Protein AF-A0A804PWJ2-F1 (afdb_monomer_lite)

Structure (mmCIF, N/CA/C/O backbone):
data_AF-A0A804PWJ2-F1
#
_entry.id   AF-A0A804PWJ2-F1
#
loop_
_atom_site.group_PDB
_atom_site.id
_atom_site.type_symbol
_atom_site.label_atom_id
_atom_site.label_alt_id
_atom_site.label_comp_id
_atom_site.label_asym_id
_atom_site.label_entity_id
_atom_site.label_seq_id
_atom_site.pdbx_PDB_ins_code
_atom_site.Cartn_x
_atom_site.Cartn_y
_atom_site.Cartn_z
_atom_site.occupancy
_atom_site.B_iso_or_equiv
_atom_site.auth_seq_id
_atom_site.auth_comp_id
_atom_site.auth_asym_id
_atom_site.auth_atom_id
_atom_site.pdbx_PDB_model_num
ATOM 1 N N . MET A 1 1 ? 4.474 2.007 58.455 1.00 44.19 1 MET A N 1
ATOM 2 C CA . MET A 1 1 ? 3.016 1.853 58.667 1.00 44.19 1 MET A CA 1
ATOM 3 C C . MET A 1 1 ? 2.328 2.175 57.348 1.00 44.19 1 MET A C 1
ATOM 5 O O . MET A 1 1 ? 2.423 3.311 56.909 1.00 44.19 1 MET A O 1
ATOM 9 N N . ALA A 1 2 ? 1.753 1.185 56.663 1.00 53.91 2 ALA A N 1
ATOM 10 C CA . ALA A 1 2 ? 1.109 1.381 55.361 1.00 53.91 2 ALA A CA 1
ATOM 11 C C . ALA A 1 2 ? -0.407 1.590 55.557 1.00 53.91 2 ALA A C 1
ATOM 13 O O . ALA A 1 2 ? -1.059 0.700 56.108 1.00 53.91 2 ALA A O 1
ATOM 14 N N . PRO A 1 3 ? -0.983 2.741 55.164 1.00 57.84 3 PRO A N 1
ATOM 15 C CA . PRO A 1 3 ? -2.414 2.977 55.306 1.00 57.84 3 PRO A CA 1
ATOM 16 C C . PRO A 1 3 ? -3.185 2.147 54.273 1.00 57.84 3 PRO A C 1
ATOM 18 O O . PRO A 1 3 ? -3.093 2.363 53.067 1.00 57.84 3 PRO A O 1
ATOM 21 N N . SER A 1 4 ? -3.941 1.169 54.768 1.00 60.16 4 SER A N 1
ATOM 22 C CA . SER A 1 4 ? -4.845 0.350 53.963 1.00 60.16 4 SER A CA 1
ATOM 23 C C . SER A 1 4 ? -6.113 1.152 53.670 1.00 60.16 4 SER A C 1
ATOM 25 O O . SER A 1 4 ? -6.948 1.349 54.551 1.00 60.16 4 SER A O 1
ATOM 27 N N . PHE A 1 5 ? -6.264 1.640 52.439 1.00 64.50 5 PHE A N 1
ATOM 28 C CA . PHE A 1 5 ? -7.472 2.337 51.996 1.00 64.50 5 PHE A CA 1
ATOM 29 C C . PHE A 1 5 ? -8.558 1.332 51.603 1.00 64.50 5 PHE A C 1
ATOM 31 O O . PHE A 1 5 ? -8.817 1.083 50.428 1.00 64.50 5 PHE A O 1
ATOM 38 N N . GLY A 1 6 ? -9.225 0.769 52.609 1.00 58.41 6 GLY A N 1
ATOM 39 C CA . GLY A 1 6 ? -10.525 0.135 52.431 1.00 58.41 6 GLY A CA 1
ATOM 40 C C . GLY A 1 6 ? -11.577 1.209 52.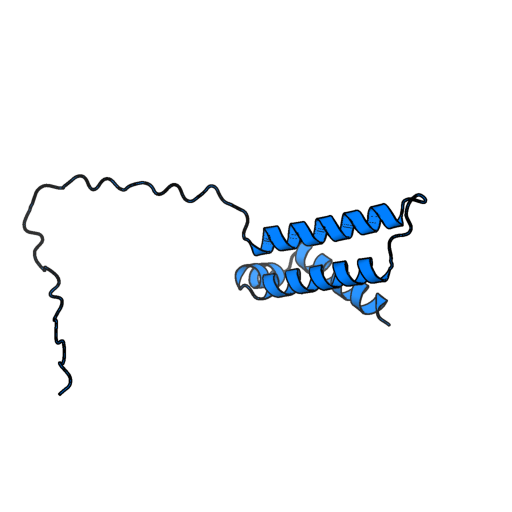164 1.00 58.41 6 GLY A C 1
ATOM 41 O O . GLY A 1 6 ? -12.080 1.831 53.093 1.00 58.41 6 GLY A O 1
ATOM 42 N N . ARG A 1 7 ? -11.906 1.468 50.897 1.00 65.12 7 ARG A N 1
ATOM 43 C CA . ARG A 1 7 ? -13.073 2.286 50.537 1.00 65.12 7 ARG A CA 1
ATOM 44 C C . ARG A 1 7 ? -14.041 1.409 49.758 1.00 65.12 7 ARG A C 1
ATOM 46 O O . ARG A 1 7 ? -13.867 1.198 48.563 1.00 65.12 7 ARG A O 1
ATOM 53 N N . SER A 1 8 ? -15.043 0.869 50.454 1.00 68.81 8 SER A N 1
ATOM 54 C CA . SER A 1 8 ? -16.156 0.169 49.817 1.00 68.81 8 SER A CA 1
ATOM 55 C C . SER A 1 8 ? -16.946 1.168 48.975 1.00 68.81 8 SER A C 1
ATOM 57 O O . SER A 1 8 ? -17.517 2.119 49.511 1.00 68.81 8 SER A O 1
ATOM 59 N N . ILE A 1 9 ? -16.987 0.961 47.664 1.00 66.56 9 ILE A N 1
ATOM 60 C CA . ILE A 1 9 ? -17.909 1.678 46.788 1.00 66.56 9 ILE A CA 1
ATOM 61 C C . ILE A 1 9 ? -19.267 0.976 46.862 1.00 66.56 9 ILE A C 1
ATOM 63 O O . ILE A 1 9 ? -19.482 -0.081 46.278 1.00 66.56 9 ILE A O 1
ATOM 67 N N . SER A 1 10 ? -20.179 1.527 47.658 1.00 69.50 10 SER A N 1
ATOM 68 C CA . SER A 1 10 ? -21.571 1.090 47.672 1.00 69.50 10 SER A CA 1
ATOM 69 C C . SER A 1 10 ? -22.268 1.590 46.405 1.00 69.50 10 SER A C 1
ATOM 71 O O . SER A 1 10 ? -22.270 2.781 46.096 1.00 69.50 10 SER A O 1
ATOM 73 N N . PHE A 1 11 ? -22.862 0.666 45.652 1.00 63.66 11 PHE A N 1
ATOM 74 C CA . PHE A 1 11 ? -23.729 0.995 44.525 1.00 63.66 11 PHE A CA 1
ATOM 75 C C . PHE A 1 11 ? -25.148 1.252 45.056 1.00 63.66 11 PHE A C 1
ATOM 77 O O . PHE A 1 11 ? -25.675 0.409 45.786 1.00 63.66 11 PHE A O 1
ATOM 84 N N . PRO A 1 12 ? -25.790 2.389 44.735 1.00 62.47 12 PRO A N 1
ATOM 85 C CA . PRO A 1 12 ? -27.129 2.686 45.228 1.00 62.47 12 PRO A CA 1
ATOM 86 C C . PRO A 1 12 ? -28.166 1.739 44.603 1.00 62.47 12 PRO A C 1
ATOM 88 O O . PRO A 1 12 ? -28.554 1.892 43.447 1.00 62.47 12 PRO A O 1
ATOM 91 N N . LEU A 1 13 ? -28.650 0.774 45.389 1.00 50.50 13 LEU A N 1
ATOM 92 C CA . LEU A 1 13 ? -29.826 -0.043 45.083 1.00 50.50 13 LEU A CA 1
ATOM 93 C C . LEU A 1 13 ? -31.081 0.654 45.622 1.00 50.50 13 LEU A C 1
ATOM 95 O O . LEU A 1 13 ? -31.593 0.294 46.677 1.00 50.50 13 LEU A O 1
ATOM 99 N N . SER A 1 14 ? -31.567 1.681 44.925 1.00 47.03 14 SER A N 1
ATOM 100 C CA . SER A 1 14 ? -32.973 2.109 45.018 1.00 47.03 14 SER A CA 1
ATOM 101 C C . SER A 1 14 ? -33.324 3.092 43.901 1.00 47.03 14 SER A C 1
ATOM 103 O O . SER A 1 14 ? -32.987 4.274 43.994 1.00 47.03 14 SER A O 1
ATOM 105 N N . PRO A 1 15 ? -34.049 2.661 42.853 1.00 48.88 15 PRO A N 1
ATOM 106 C CA . PRO A 1 15 ? -34.694 3.570 41.921 1.00 48.88 15 PRO A CA 1
ATOM 107 C C . PRO A 1 15 ? -36.002 4.080 42.547 1.00 48.88 15 PRO A C 1
ATOM 109 O O . PRO A 1 15 ? -37.100 3.776 42.089 1.00 48.88 15 PRO A O 1
ATOM 112 N N . ALA A 1 16 ? -35.900 4.863 43.621 1.00 48.19 16 ALA A N 1
ATOM 113 C CA . ALA A 1 16 ? -37.038 5.601 44.151 1.00 48.19 16 ALA A CA 1
ATOM 114 C C . ALA A 1 16 ? -37.225 6.875 43.314 1.00 48.19 16 ALA A C 1
ATOM 116 O O . ALA A 1 16 ? -36.621 7.907 43.578 1.00 48.19 16 ALA A O 1
ATOM 117 N N . ARG A 1 17 ? -38.018 6.747 42.242 1.00 50.34 17 ARG A N 1
ATOM 118 C CA . ARG A 1 17 ? -38.838 7.795 41.604 1.00 50.34 17 ARG A CA 1
ATOM 119 C C . ARG A 1 17 ? -38.344 9.240 41.812 1.00 50.34 17 ARG A C 1
ATOM 121 O O . ARG A 1 17 ? -39.001 10.033 42.476 1.00 50.34 17 ARG A O 1
ATOM 128 N N . ALA A 1 18 ? -37.228 9.606 41.188 1.00 51.59 18 ALA A N 1
ATOM 129 C CA . ALA A 1 18 ? -36.790 10.994 41.096 1.00 51.59 18 ALA A CA 1
ATOM 130 C C . ALA A 1 18 ? -36.723 11.395 39.619 1.00 51.59 18 ALA A C 1
ATOM 132 O O . ALA A 1 18 ? -36.025 10.765 38.826 1.00 51.59 18 ALA A O 1
ATOM 133 N N . SER A 1 19 ? -37.541 12.395 39.276 1.00 55.47 19 SER A N 1
ATOM 134 C CA . SER A 1 19 ? -37.561 13.196 38.047 1.00 55.47 19 SER A CA 1
ATOM 135 C C . SER A 1 19 ? -36.347 12.983 37.135 1.00 55.47 19 SER A C 1
ATOM 137 O O . SER A 1 19 ? -35.227 13.267 37.547 1.00 55.47 19 SER A O 1
ATOM 139 N N . ARG A 1 20 ? -36.566 12.495 35.901 1.00 53.28 20 ARG A N 1
ATOM 140 C CA . ARG A 1 20 ? -35.529 12.355 34.861 1.00 53.28 20 ARG A CA 1
ATOM 141 C C . ARG A 1 20 ? -34.786 13.694 34.722 1.00 53.28 20 ARG A C 1
ATOM 143 O O . ARG A 1 20 ? -35.354 14.592 34.101 1.00 53.28 20 ARG A O 1
ATOM 150 N N . PRO A 1 21 ? -33.522 13.856 35.165 1.00 53.91 21 PRO A N 1
ATOM 151 C CA . PRO A 1 21 ? -32.723 14.890 34.545 1.00 53.91 21 PRO A CA 1
ATOM 152 C C . PRO A 1 21 ? -32.552 14.431 33.099 1.00 53.91 21 PRO A C 1
ATOM 154 O O . PRO A 1 21 ? -32.128 13.297 32.840 1.00 53.91 21 PRO A O 1
ATOM 157 N N . ALA A 1 22 ? -32.966 15.271 32.156 1.00 62.03 22 ALA A N 1
ATOM 158 C CA . ALA A 1 22 ? -32.660 15.092 30.751 1.00 62.03 22 ALA A CA 1
ATOM 159 C C . ALA A 1 22 ? -31.133 15.054 30.635 1.00 62.03 22 ALA A C 1
ATOM 161 O O . ALA A 1 22 ? -30.477 16.089 30.561 1.00 62.03 22 ALA A O 1
ATOM 162 N N . ARG A 1 23 ? -30.547 13.854 30.709 1.00 61.91 23 ARG A N 1
ATOM 163 C CA . ARG A 1 23 ? -29.129 13.659 30.445 1.00 61.91 23 ARG A CA 1
ATOM 164 C C . ARG A 1 23 ? -28.964 14.078 28.998 1.00 61.91 23 ARG A C 1
ATOM 166 O O . ARG A 1 23 ? -29.387 13.356 28.099 1.00 61.91 23 ARG A O 1
ATOM 173 N N . HIS A 1 24 ? -28.430 15.274 28.783 1.00 61.59 24 HIS A N 1
ATOM 174 C CA . HIS A 1 24 ? -27.895 15.664 27.497 1.00 61.59 24 HIS A CA 1
ATOM 175 C C . HIS A 1 24 ? -26.822 14.630 27.183 1.00 61.59 24 HIS A C 1
ATOM 177 O O . HIS A 1 24 ? -25.703 14.704 27.692 1.00 61.59 24 HIS A O 1
ATOM 183 N N . ALA A 1 25 ? -27.197 13.610 26.414 1.00 65.19 25 ALA A N 1
ATOM 184 C CA . ALA A 1 25 ? -26.243 12.797 25.703 1.00 65.19 25 ALA A CA 1
ATOM 185 C C . ALA A 1 25 ? -25.519 13.789 24.798 1.00 65.19 25 ALA A C 1
ATOM 187 O O . ALA A 1 25 ? -26.030 14.182 23.753 1.00 65.19 25 ALA A O 1
ATOM 188 N N . ARG A 1 26 ? -24.383 14.306 25.273 1.00 67.38 26 ARG A N 1
ATOM 189 C CA . ARG A 1 26 ? -23.458 15.053 24.436 1.00 67.38 26 ARG A CA 1
ATOM 190 C C . ARG A 1 26 ? -23.066 14.057 23.359 1.00 67.38 26 ARG A C 1
ATOM 192 O O . ARG A 1 26 ? -22.322 13.123 23.639 1.00 67.38 26 ARG A O 1
ATOM 199 N N . SER A 1 27 ? -23.656 14.190 22.176 1.00 67.69 27 SER A N 1
ATOM 200 C CA . SER A 1 27 ? -23.229 13.446 21.005 1.00 67.69 27 SER A CA 1
ATOM 201 C C . SER A 1 27 ? -21.777 13.834 20.785 1.00 67.69 27 SER A C 1
ATOM 203 O O . SER A 1 27 ? -21.481 14.941 20.334 1.00 67.69 27 SER A O 1
ATOM 205 N N . ILE A 1 28 ? -20.860 12.961 21.179 1.00 63.94 28 ILE A N 1
ATOM 206 C CA . ILE A 1 28 ? -19.485 13.072 20.736 1.00 63.94 28 ILE A CA 1
ATOM 207 C C . ILE A 1 28 ? -19.574 12.692 19.266 1.00 63.94 28 ILE A C 1
ATOM 209 O O . ILE A 1 28 ? -19.739 11.519 18.938 1.00 63.94 28 ILE A O 1
ATOM 213 N N . SER A 1 29 ? -19.583 13.689 18.382 1.00 65.81 29 SER A N 1
ATOM 214 C CA . SER A 1 29 ? -19.318 13.448 16.973 1.00 65.81 29 SER A CA 1
ATOM 215 C C . SER A 1 29 ? -17.967 12.752 16.936 1.00 65.81 29 SER A C 1
ATOM 217 O O . SER A 1 29 ? -16.943 13.385 17.210 1.00 65.81 29 SER A O 1
ATOM 219 N N . LEU A 1 30 ? -17.969 11.437 16.705 1.00 61.34 30 LEU A N 1
ATOM 220 C CA . LEU A 1 30 ? -16.741 10.703 16.449 1.00 61.34 30 LEU A CA 1
ATOM 221 C C . LEU A 1 30 ? -16.032 11.487 15.343 1.00 61.34 30 LEU A C 1
ATOM 223 O O . LEU A 1 30 ? -16.697 11.812 14.352 1.00 61.34 30 LEU A O 1
ATOM 227 N N . PRO A 1 31 ? -14.764 11.898 15.534 1.00 62.69 31 PRO A N 1
ATOM 228 C CA . PRO A 1 31 ? -14.061 12.670 14.523 1.00 62.69 31 PRO A CA 1
ATOM 229 C C . PRO A 1 31 ? -14.251 11.952 13.190 1.00 62.69 31 PRO A C 1
ATOM 231 O O . PRO A 1 31 ? -13.945 10.762 13.101 1.00 62.69 31 PRO A O 1
ATOM 234 N N . ALA A 1 32 ? -14.863 12.662 12.231 1.00 61.75 32 ALA A N 1
ATOM 235 C CA . ALA A 1 32 ? -15.276 12.139 10.934 1.00 61.75 32 ALA A CA 1
ATOM 236 C C . ALA A 1 32 ? -14.213 11.170 10.430 1.00 61.75 32 ALA A C 1
ATOM 238 O O . ALA A 1 32 ? -13.061 11.589 10.331 1.00 61.75 32 ALA A O 1
ATOM 239 N N . CYS A 1 33 ? -14.609 9.902 10.244 1.00 59.94 33 CYS A N 1
ATOM 240 C CA . CYS A 1 33 ? -13.771 8.731 9.979 1.00 59.94 33 CYS A CA 1
ATOM 241 C C . CYS A 1 33 ? -12.443 9.100 9.314 1.00 59.94 33 CYS A C 1
ATOM 243 O O . CYS A 1 33 ? -12.316 9.077 8.090 1.00 59.94 33 CYS A O 1
ATOM 245 N N . ARG A 1 34 ? -11.438 9.452 10.124 1.00 66.50 34 ARG A N 1
ATOM 246 C CA . ARG A 1 34 ? -10.069 9.497 9.635 1.00 66.50 34 ARG A CA 1
ATOM 247 C C . ARG A 1 34 ? -9.750 8.04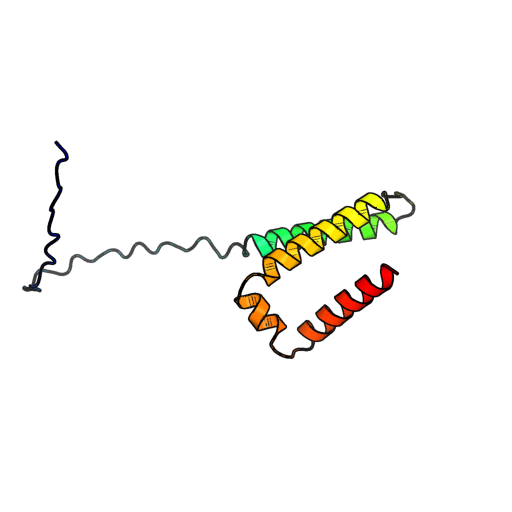0 9.341 1.00 66.50 34 ARG A C 1
ATOM 249 O O . ARG A 1 34 ? -10.006 7.182 10.187 1.00 66.50 34 ARG A O 1
ATOM 256 N N . SER A 1 35 ? -9.286 7.755 8.131 1.00 77.62 35 SER A N 1
ATOM 257 C CA . SER A 1 35 ? -8.775 6.431 7.777 1.00 77.62 35 SER A CA 1
ATOM 258 C C . SER A 1 35 ? -7.898 5.891 8.909 1.00 77.62 35 SER A C 1
ATOM 260 O O . SER A 1 35 ? -7.168 6.666 9.535 1.00 77.62 35 SER A O 1
ATOM 262 N N . HIS A 1 36 ? -7.955 4.582 9.164 1.00 83.69 36 HIS A N 1
ATOM 263 C CA . HIS A 1 36 ? -7.096 3.934 10.156 1.00 83.69 36 HIS A CA 1
ATOM 264 C C . HIS A 1 36 ? -5.633 4.391 9.965 1.00 83.69 36 HIS A C 1
ATOM 266 O O . HIS A 1 36 ? -5.181 4.441 8.818 1.00 83.69 36 HIS A O 1
ATOM 272 N N . PRO A 1 37 ? -4.876 4.728 11.027 1.00 90.94 37 PRO A N 1
ATOM 273 C CA . PRO A 1 37 ? -3.530 5.291 10.886 1.00 90.94 37 PRO A CA 1
ATOM 274 C C . PRO A 1 37 ? -2.595 4.403 10.050 1.00 90.94 37 PRO A C 1
ATOM 276 O O . PRO A 1 37 ? -1.858 4.923 9.218 1.00 90.94 37 PRO A O 1
ATOM 279 N N . LEU A 1 38 ? -2.698 3.072 10.172 1.00 91.75 38 LEU A N 1
ATOM 280 C CA . LEU A 1 38 ? -1.932 2.140 9.329 1.00 91.75 38 LEU A CA 1
ATOM 281 C C . LEU A 1 38 ? -2.342 2.175 7.851 1.00 91.75 38 LEU A C 1
ATOM 283 O O . LEU A 1 38 ? -1.494 2.023 6.981 1.00 91.75 38 LEU A O 1
ATOM 287 N N . LEU A 1 39 ? -3.623 2.412 7.545 1.00 91.94 39 LEU A N 1
ATOM 288 C CA . LEU A 1 39 ? -4.068 2.573 6.158 1.00 91.94 39 LEU A CA 1
ATOM 289 C C . LEU A 1 39 ? -3.517 3.868 5.563 1.00 91.94 39 LEU A C 1
ATOM 291 O O . LEU A 1 39 ? -3.041 3.856 4.433 1.00 91.94 39 LEU A O 1
ATOM 295 N N . ALA A 1 40 ? -3.531 4.961 6.329 1.00 93.00 40 ALA A N 1
ATOM 296 C CA . ALA A 1 40 ? -2.924 6.220 5.904 1.00 93.00 40 ALA A CA 1
ATOM 297 C C . ALA A 1 40 ? -1.408 6.067 5.685 1.00 93.00 40 ALA A C 1
ATOM 299 O O . ALA A 1 40 ? -0.872 6.559 4.693 1.00 93.00 40 ALA A O 1
ATOM 300 N N . HIS A 1 41 ? -0.727 5.336 6.573 1.00 94.38 41 HIS A N 1
ATOM 301 C CA . HIS A 1 41 ? 0.693 5.025 6.436 1.00 94.38 41 HIS A CA 1
ATOM 302 C C . HIS A 1 41 ? 0.983 4.193 5.176 1.00 94.38 41 HIS A C 1
ATOM 304 O O . HIS A 1 41 ? 1.815 4.585 4.361 1.00 94.38 41 HIS A O 1
ATOM 310 N N . LEU A 1 42 ? 0.242 3.103 4.953 1.00 94.62 42 LEU A N 1
ATOM 311 C CA . LEU A 1 42 ? 0.369 2.263 3.759 1.00 94.62 42 LEU A CA 1
ATOM 312 C C . LEU A 1 42 ? 0.117 3.065 2.477 1.00 94.62 42 LEU A C 1
ATOM 314 O O . LEU A 1 42 ? 0.862 2.936 1.503 1.00 94.62 42 LEU A O 1
ATOM 318 N N . GLN A 1 43 ? -0.908 3.921 2.467 1.00 94.88 43 GLN A N 1
ATOM 319 C CA . GLN A 1 43 ? -1.209 4.797 1.334 1.00 94.88 43 GLN A CA 1
ATOM 320 C C . GLN A 1 43 ? -0.052 5.754 1.033 1.00 94.88 43 GLN A C 1
ATOM 322 O O . GLN A 1 43 ? 0.300 5.919 -0.135 1.00 94.88 43 GLN A O 1
ATOM 327 N N . ALA A 1 44 ? 0.571 6.334 2.064 1.00 95.75 44 ALA A N 1
ATOM 328 C CA . ALA A 1 44 ? 1.746 7.185 1.907 1.00 95.75 44 ALA A CA 1
ATOM 329 C C . ALA A 1 44 ? 2.937 6.414 1.309 1.00 95.75 44 ALA A C 1
ATOM 331 O O . ALA A 1 44 ? 3.530 6.888 0.339 1.00 95.75 44 ALA A O 1
ATOM 332 N N . GLN A 1 45 ? 3.232 5.202 1.802 1.00 95.81 45 GLN A N 1
ATOM 333 C CA . GLN A 1 45 ? 4.302 4.358 1.242 1.00 95.81 45 GLN A CA 1
ATOM 334 C C . GLN A 1 45 ? 4.022 3.964 -0.211 1.00 95.81 45 GLN A C 1
ATOM 336 O O . GLN A 1 45 ? 4.896 4.045 -1.072 1.00 95.81 45 GLN A O 1
ATOM 341 N N . THR A 1 46 ? 2.772 3.618 -0.521 1.00 95.56 46 THR A N 1
ATOM 342 C CA . THR A 1 46 ? 2.350 3.276 -1.885 1.00 95.56 46 THR A CA 1
ATOM 343 C C . THR A 1 46 ? 2.490 4.470 -2.830 1.00 95.56 46 THR A C 1
ATOM 345 O O . THR A 1 46 ? 2.937 4.312 -3.966 1.00 95.56 46 THR A O 1
ATOM 348 N N . ALA A 1 47 ? 2.124 5.673 -2.382 1.00 97.12 47 ALA A N 1
ATOM 349 C CA . ALA A 1 47 ? 2.280 6.893 -3.167 1.00 97.12 47 ALA A CA 1
ATOM 350 C C . ALA A 1 47 ? 3.760 7.217 -3.422 1.00 97.12 47 ALA A C 1
ATOM 352 O O . ALA A 1 47 ? 4.120 7.535 -4.554 1.00 97.12 47 ALA A O 1
ATOM 353 N N . ALA A 1 48 ? 4.618 7.069 -2.409 1.00 96.44 48 ALA A N 1
ATOM 354 C CA . ALA A 1 48 ? 6.056 7.281 -2.538 1.00 96.44 48 ALA A CA 1
ATOM 355 C C . ALA A 1 48 ? 6.706 6.273 -3.505 1.00 96.44 48 ALA A C 1
ATOM 357 O O . ALA A 1 48 ? 7.439 6.675 -4.408 1.00 96.44 48 ALA A O 1
ATOM 358 N N . ALA A 1 49 ? 6.373 4.982 -3.388 1.00 95.25 49 ALA A N 1
ATOM 359 C CA . ALA A 1 49 ? 6.850 3.938 -4.297 1.00 95.25 49 ALA A CA 1
ATOM 360 C C . ALA A 1 49 ? 6.410 4.188 -5.751 1.00 95.25 49 ALA A C 1
ATOM 362 O O . ALA A 1 49 ? 7.208 4.056 -6.679 1.00 95.25 49 ALA A O 1
ATOM 363 N N . ARG A 1 50 ? 5.156 4.614 -5.961 1.00 95.00 50 ARG A N 1
ATOM 364 C CA . ARG A 1 50 ? 4.651 4.989 -7.292 1.00 95.00 50 ARG A CA 1
ATOM 365 C C . ARG A 1 50 ? 5.370 6.207 -7.855 1.00 95.00 50 ARG A C 1
ATOM 367 O O . ARG A 1 50 ? 5.743 6.181 -9.021 1.00 95.00 50 ARG A O 1
ATOM 374 N N . ALA A 1 51 ? 5.585 7.239 -7.040 1.00 94.81 51 ALA A N 1
ATOM 375 C CA . ALA A 1 51 ? 6.314 8.433 -7.454 1.00 94.81 51 ALA A CA 1
ATOM 376 C C . ALA A 1 51 ? 7.743 8.082 -7.901 1.00 94.81 51 ALA A C 1
ATOM 378 O O . ALA A 1 51 ? 8.175 8.515 -8.970 1.00 94.81 51 ALA A O 1
ATOM 379 N N . TRP A 1 52 ? 8.437 7.227 -7.141 1.00 94.50 52 TRP A N 1
ATOM 380 C CA . TRP A 1 52 ? 9.747 6.704 -7.531 1.00 94.50 52 TRP A CA 1
ATOM 381 C C . TRP A 1 52 ? 9.683 5.932 -8.854 1.00 94.50 52 TRP A C 1
ATOM 383 O O . TRP A 1 52 ? 10.444 6.243 -9.763 1.00 94.50 52 TRP A O 1
ATOM 393 N N . ALA A 1 53 ? 8.734 5.006 -9.020 1.00 92.56 53 ALA A N 1
ATOM 394 C CA . ALA A 1 53 ? 8.598 4.230 -10.255 1.00 92.56 53 ALA A CA 1
ATOM 395 C C . ALA A 1 53 ? 8.316 5.116 -11.483 1.00 92.56 53 ALA A C 1
ATOM 397 O O . ALA A 1 53 ? 8.890 4.903 -12.550 1.00 92.56 53 ALA A O 1
ATOM 398 N N . THR A 1 54 ? 7.475 6.146 -11.333 1.00 93.38 54 THR A N 1
ATOM 399 C CA . THR A 1 54 ? 7.222 7.120 -12.406 1.00 93.38 54 THR A CA 1
ATOM 400 C C . THR A 1 54 ? 8.446 7.973 -12.723 1.00 93.38 54 THR A C 1
ATOM 402 O O . THR A 1 54 ? 8.682 8.276 -13.890 1.00 93.38 54 THR A O 1
ATOM 405 N N . ALA A 1 55 ? 9.247 8.330 -11.713 1.00 91.56 55 ALA A N 1
ATOM 406 C CA . ALA A 1 55 ? 10.494 9.056 -11.918 1.00 91.56 55 ALA A CA 1
ATOM 407 C C . ALA A 1 55 ? 11.516 8.189 -12.664 1.00 91.56 55 ALA A C 1
ATOM 409 O O . ALA A 1 55 ? 12.108 8.674 -13.618 1.00 91.56 55 ALA A O 1
ATOM 410 N N . SER A 1 56 ? 11.643 6.905 -12.308 1.00 87.75 56 SER A N 1
ATOM 411 C CA . SER A 1 56 ? 12.521 5.937 -12.985 1.00 87.75 56 SER A CA 1
ATOM 412 C C . SER A 1 56 ? 12.179 5.737 -14.462 1.00 87.75 56 SER A C 1
ATOM 414 O O . SER A 1 56 ? 13.061 5.443 -15.263 1.00 87.75 56 SER A O 1
ATOM 416 N N . ALA A 1 57 ? 10.904 5.881 -14.833 1.00 87.62 57 ALA A N 1
ATOM 417 C CA . ALA A 1 57 ? 10.455 5.788 -16.220 1.00 87.62 57 ALA A CA 1
ATOM 418 C C . ALA A 1 57 ? 10.715 7.073 -17.030 1.00 87.62 57 ALA A C 1
ATOM 420 O O . ALA A 1 57 ? 10.740 7.031 -18.260 1.00 87.62 57 ALA A O 1
ATOM 421 N N . SER A 1 58 ? 10.892 8.218 -16.364 1.00 87.38 58 SER A N 1
ATOM 422 C CA . SER A 1 58 ? 11.175 9.489 -17.026 1.00 87.38 58 SER A CA 1
ATOM 423 C C . SER A 1 58 ? 12.672 9.629 -17.283 1.00 87.38 58 SER A C 1
ATOM 425 O O . SER A 1 58 ? 13.466 9.685 -16.350 1.00 87.38 58 SER A O 1
ATOM 427 N N . ALA A 1 59 ? 13.072 9.806 -18.545 1.00 78.62 59 ALA A N 1
ATOM 428 C CA . ALA A 1 59 ? 14.478 10.012 -18.920 1.00 78.62 59 ALA A CA 1
ATOM 429 C C . ALA A 1 59 ? 15.136 11.240 -18.246 1.00 78.62 59 ALA A C 1
ATOM 431 O O . ALA A 1 59 ? 16.355 11.385 -18.274 1.00 78.62 59 ALA A O 1
ATOM 432 N N . SER A 1 60 ? 14.341 12.133 -17.643 1.00 79.25 60 SER A N 1
ATOM 433 C CA . SER A 1 60 ? 14.813 13.339 -16.957 1.00 79.25 60 SER A CA 1
ATOM 434 C C . SER A 1 60 ? 15.440 13.082 -15.583 1.00 79.25 60 SER A C 1
ATOM 436 O O . SER A 1 60 ? 16.097 13.971 -15.047 1.00 79.25 60 SER A O 1
ATOM 438 N N . SER A 1 61 ? 15.201 11.922 -14.968 1.00 78.12 61 SER A N 1
ATOM 439 C CA . SER A 1 61 ? 15.709 11.598 -13.636 1.00 78.12 61 SER A CA 1
ATOM 440 C C . SER A 1 61 ? 16.033 10.113 -13.562 1.00 78.12 61 SER A C 1
ATOM 442 O O . SER A 1 61 ? 15.179 9.281 -13.828 1.00 78.12 61 SER A O 1
ATOM 444 N N . SER A 1 62 ? 17.263 9.774 -13.178 1.00 82.00 62 SER A N 1
ATOM 445 C CA . SER A 1 62 ? 17.631 8.406 -12.809 1.00 82.00 62 SER A CA 1
ATOM 446 C C . SER A 1 62 ? 17.623 8.313 -11.282 1.00 82.00 62 SER A C 1
ATOM 448 O O . SER A 1 62 ? 18.681 8.483 -10.667 1.00 82.00 62 SER A O 1
ATOM 450 N N . PRO A 1 63 ? 16.462 8.120 -10.629 1.00 86.25 63 PRO A N 1
ATOM 451 C CA . PRO A 1 63 ? 16.437 7.911 -9.191 1.00 86.25 63 PRO A CA 1
ATOM 452 C C . PRO A 1 63 ? 17.236 6.651 -8.834 1.00 86.25 63 PRO A C 1
ATOM 454 O O . PRO A 1 63 ? 17.331 5.703 -9.615 1.00 86.25 63 PRO A O 1
ATOM 457 N N . SER A 1 64 ? 17.829 6.637 -7.641 1.00 90.44 64 SER A N 1
ATOM 458 C CA . SER A 1 64 ? 18.670 5.511 -7.234 1.00 90.44 64 SER A CA 1
ATOM 459 C C . SER A 1 64 ? 17.842 4.223 -7.108 1.00 90.44 64 SER A C 1
ATOM 461 O O . SER A 1 64 ? 16.775 4.257 -6.477 1.00 90.44 64 SER A O 1
ATOM 463 N N . PRO A 1 65 ? 18.333 3.072 -7.611 1.00 90.44 65 PRO A N 1
ATOM 464 C CA . PRO A 1 65 ? 17.699 1.776 -7.370 1.00 90.44 65 PRO A CA 1
ATOM 465 C C . PRO A 1 65 ? 17.622 1.448 -5.873 1.00 90.44 65 PRO A C 1
ATOM 467 O O . PRO A 1 65 ? 16.636 0.870 -5.424 1.00 90.44 65 PRO A O 1
ATOM 470 N N . SER A 1 66 ? 18.602 1.890 -5.073 1.00 93.69 66 SER A N 1
ATOM 471 C CA . SER A 1 66 ? 18.587 1.686 -3.618 1.00 93.69 66 SER A CA 1
ATOM 472 C C . SER A 1 66 ? 17.420 2.400 -2.932 1.00 93.69 66 SER A C 1
ATOM 474 O O . SER A 1 66 ? 16.842 1.863 -1.991 1.00 93.69 66 SER A O 1
ATOM 476 N N . THR A 1 67 ? 17.023 3.578 -3.425 1.00 94.31 67 THR A N 1
ATOM 477 C CA . THR A 1 67 ? 15.837 4.292 -2.930 1.00 94.31 67 THR A CA 1
ATOM 478 C C . THR A 1 67 ? 14.561 3.521 -3.250 1.00 94.31 67 THR A C 1
ATOM 480 O O . THR A 1 67 ? 13.686 3.423 -2.396 1.00 94.31 67 THR A O 1
ATOM 483 N N . GLY A 1 68 ? 14.466 2.934 -4.446 1.00 94.06 68 GLY A N 1
ATOM 484 C CA . GLY A 1 68 ? 13.335 2.086 -4.821 1.00 94.06 68 GLY A CA 1
ATOM 485 C C . GLY A 1 68 ? 13.199 0.874 -3.908 1.00 94.06 68 GLY A C 1
ATOM 486 O O . GLY A 1 68 ? 12.116 0.616 -3.389 1.00 94.06 68 GLY A O 1
ATOM 487 N N . LEU A 1 69 ? 14.310 0.182 -3.641 1.00 92.56 69 LEU A N 1
ATOM 488 C CA . LEU A 1 69 ? 14.332 -0.955 -2.718 1.00 92.56 69 LEU A CA 1
ATOM 489 C C . LEU A 1 69 ? 13.924 -0.555 -1.295 1.00 92.56 69 LEU A C 1
ATOM 491 O O . LEU A 1 69 ? 13.127 -1.256 -0.683 1.00 92.56 69 LEU A O 1
ATOM 495 N N . ALA A 1 70 ? 14.393 0.591 -0.795 1.00 95.69 70 ALA A N 1
ATOM 496 C CA . ALA A 1 70 ? 13.994 1.095 0.520 1.00 95.69 70 ALA A CA 1
ATOM 497 C C . ALA A 1 70 ? 12.488 1.417 0.603 1.00 95.69 70 ALA A C 1
ATOM 499 O O . ALA A 1 70 ? 11.858 1.177 1.630 1.00 95.69 70 ALA A O 1
ATOM 500 N N . LEU A 1 71 ? 11.889 1.933 -0.478 1.00 95.81 71 LEU A N 1
ATOM 501 C CA . LEU A 1 71 ? 10.444 2.187 -0.544 1.00 95.81 71 LEU A CA 1
ATOM 502 C C . LEU A 1 71 ? 9.630 0.891 -0.588 1.00 95.81 71 LEU A C 1
ATOM 504 O O . LEU A 1 71 ? 8.570 0.811 0.030 1.00 95.81 71 LEU A O 1
ATOM 508 N N . ILE A 1 72 ? 10.123 -0.121 -1.303 1.00 92.81 72 ILE A N 1
ATOM 509 C CA . ILE A 1 72 ? 9.511 -1.452 -1.344 1.00 92.81 72 ILE A CA 1
ATOM 510 C C . ILE A 1 72 ? 9.579 -2.108 0.043 1.00 92.81 72 ILE A C 1
ATOM 512 O O . ILE A 1 72 ? 8.574 -2.632 0.516 1.00 92.81 72 ILE A O 1
ATOM 516 N N . ASP A 1 73 ? 10.721 -2.021 0.725 1.00 93.69 73 ASP A N 1
ATOM 517 C CA . ASP A 1 73 ? 10.896 -2.537 2.087 1.00 93.69 73 ASP A CA 1
ATOM 518 C C . ASP A 1 73 ? 9.953 -1.850 3.090 1.00 93.69 73 ASP A C 1
ATOM 520 O O . ASP A 1 73 ? 9.212 -2.514 3.817 1.00 93.69 73 ASP A O 1
ATOM 524 N N . ALA A 1 74 ? 9.865 -0.516 3.050 1.00 95.69 74 ALA A N 1
ATOM 525 C CA . ALA A 1 74 ? 8.925 0.243 3.875 1.00 95.69 74 ALA A CA 1
ATOM 526 C C . ALA A 1 74 ? 7.455 -0.121 3.588 1.00 95.69 74 ALA A C 1
ATOM 528 O O . ALA A 1 74 ? 6.634 -0.189 4.506 1.00 95.69 74 ALA A O 1
ATOM 529 N N . LEU A 1 75 ? 7.111 -0.388 2.324 1.00 94.31 75 LEU A N 1
ATOM 530 C CA . LEU A 1 75 ? 5.778 -0.844 1.936 1.00 94.31 75 LEU A CA 1
ATOM 531 C C . LEU A 1 75 ? 5.475 -2.242 2.495 1.00 94.31 75 LEU A C 1
ATOM 533 O O . LEU A 1 75 ? 4.364 -2.470 2.978 1.00 94.31 75 LEU A O 1
ATOM 537 N N . HIS A 1 76 ? 6.445 -3.161 2.490 1.00 92.62 76 HIS A N 1
ATOM 538 C CA . HIS A 1 76 ? 6.283 -4.477 3.115 1.00 92.62 76 HIS A CA 1
ATOM 539 C C . HIS A 1 76 ? 6.140 -4.401 4.624 1.00 92.62 76 HIS A C 1
ATOM 541 O O . HIS A 1 76 ? 5.273 -5.081 5.167 1.00 92.62 76 HIS A O 1
ATOM 547 N N . ALA A 1 77 ? 6.928 -3.560 5.294 1.00 94.75 77 ALA A N 1
ATOM 54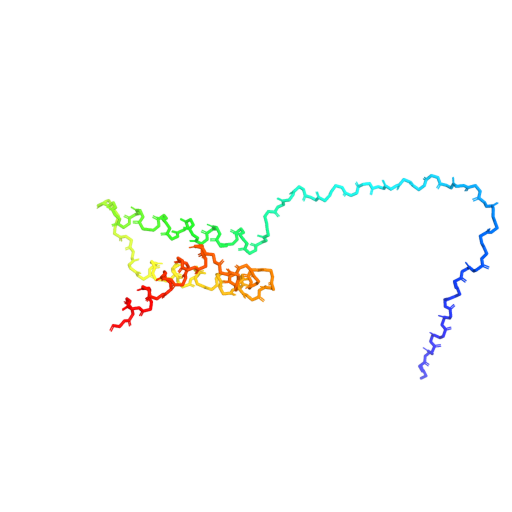8 C CA . ALA A 1 77 ? 6.795 -3.338 6.729 1.00 94.75 77 ALA A CA 1
ATOM 549 C C . ALA A 1 77 ? 5.387 -2.820 7.076 1.00 94.75 77 ALA A C 1
ATOM 551 O O . ALA A 1 77 ? 4.712 -3.385 7.936 1.00 94.75 77 ALA A O 1
ATOM 552 N N . ALA A 1 78 ? 4.885 -1.832 6.326 1.00 95.56 78 ALA A N 1
ATOM 553 C CA . ALA A 1 78 ? 3.534 -1.302 6.500 1.00 95.56 78 ALA A CA 1
ATOM 554 C C . ALA A 1 78 ? 2.437 -2.357 6.254 1.00 95.56 78 ALA A C 1
ATOM 556 O O . ALA A 1 78 ? 1.440 -2.408 6.980 1.00 95.56 78 ALA A O 1
ATOM 557 N N . LEU A 1 79 ? 2.604 -3.215 5.239 1.00 93.06 79 LEU A N 1
ATOM 558 C CA . LEU A 1 79 ? 1.693 -4.335 4.985 1.00 93.06 79 LEU A CA 1
ATOM 559 C C . LEU A 1 79 ? 1.744 -5.378 6.103 1.00 93.06 79 LEU A C 1
ATOM 561 O O . LEU A 1 79 ? 0.694 -5.869 6.509 1.00 93.06 79 LEU A O 1
ATOM 565 N N . ALA A 1 80 ? 2.931 -5.699 6.617 1.00 93.44 80 ALA A N 1
ATOM 566 C CA . ALA A 1 80 ? 3.100 -6.642 7.713 1.00 93.44 80 ALA A CA 1
ATOM 567 C C . ALA A 1 80 ? 2.392 -6.144 8.978 1.00 93.44 80 ALA A C 1
ATOM 569 O O . ALA A 1 80 ? 1.610 -6.889 9.563 1.00 93.44 80 ALA A O 1
ATOM 570 N N . GLU A 1 81 ? 2.574 -4.874 9.347 1.00 95.25 81 GLU A N 1
ATOM 571 C CA . GLU A 1 81 ? 1.867 -4.254 10.474 1.00 95.25 81 GLU A CA 1
ATOM 572 C C . GLU A 1 81 ? 0.346 -4.329 10.315 1.00 95.25 81 GLU A C 1
ATOM 574 O O . GLU A 1 81 ? -0.370 -4.662 11.261 1.00 95.25 81 GLU A O 1
ATOM 579 N N . LEU A 1 82 ? -0.159 -4.068 9.106 1.00 92.81 82 LEU A N 1
ATOM 580 C CA . LEU A 1 82 ? -1.582 -4.178 8.819 1.00 92.81 82 LEU A CA 1
ATOM 581 C C . LEU A 1 82 ? -2.053 -5.631 8.961 1.00 92.81 82 LEU A C 1
ATOM 583 O O . LEU A 1 82 ? -3.059 -5.876 9.616 1.00 92.81 82 LEU A O 1
ATOM 587 N N . LEU A 1 83 ? -1.313 -6.600 8.422 1.00 92.06 83 LEU A N 1
ATOM 588 C CA . LEU A 1 83 ? -1.639 -8.027 8.493 1.00 92.06 83 LEU A CA 1
ATOM 589 C C . LEU A 1 83 ? -1.461 -8.644 9.888 1.00 92.06 83 LEU A C 1
ATOM 591 O O . LEU A 1 83 ? -1.855 -9.792 10.084 1.00 92.06 83 LEU A O 1
ATOM 595 N N . LEU A 1 84 ? -0.922 -7.927 10.876 1.00 94.19 84 LEU A N 1
ATOM 596 C CA . LEU A 1 84 ? -0.964 -8.360 12.278 1.00 94.19 84 LEU A CA 1
ATOM 597 C C . LEU A 1 84 ? -2.343 -8.142 12.916 1.00 94.19 84 LEU A C 1
ATOM 599 O O . LEU A 1 84 ? -2.652 -8.764 13.934 1.00 94.19 84 LEU A O 1
ATOM 603 N N . LEU A 1 85 ? -3.188 -7.290 12.330 1.00 94.62 85 LEU A N 1
ATOM 604 C CA . LEU A 1 85 ? -4.520 -7.016 12.856 1.00 94.62 85 LEU A CA 1
ATOM 605 C C . LEU A 1 85 ? -5.514 -8.140 12.494 1.00 94.62 85 LEU A C 1
ATOM 607 O O . LEU A 1 85 ? -5.488 -8.669 11.380 1.00 94.62 85 LEU A O 1
ATOM 611 N N . PRO A 1 86 ? -6.455 -8.487 13.391 1.00 94.00 86 PRO A N 1
ATOM 612 C CA . PRO A 1 86 ? -7.372 -9.611 13.182 1.00 94.00 86 PRO A CA 1
ATOM 613 C C . PRO A 1 86 ? -8.343 -9.398 12.012 1.00 94.00 86 PRO A C 1
ATOM 615 O O . PRO A 1 86 ? -8.674 -10.347 11.304 1.00 94.00 86 PRO A O 1
ATOM 618 N N . GLU A 1 87 ? -8.791 -8.163 11.783 1.00 91.19 87 GLU A N 1
ATOM 619 C CA . GLU A 1 87 ? -9.715 -7.825 10.695 1.00 91.19 87 GLU A CA 1
ATOM 620 C C . GLU A 1 87 ? -9.105 -8.073 9.299 1.00 91.19 87 GLU A C 1
ATOM 622 O O . GLU A 1 87 ? -9.688 -8.840 8.527 1.00 91.19 87 GLU A O 1
ATOM 627 N N . PRO A 1 88 ? -7.929 -7.519 8.946 1.00 90.81 88 PRO A N 1
ATOM 628 C CA . PRO A 1 88 ? -7.305 -7.810 7.660 1.00 90.81 88 PRO A CA 1
ATOM 629 C C . PRO A 1 88 ? -6.830 -9.259 7.539 1.00 90.81 88 PRO A C 1
ATOM 631 O O . PRO A 1 88 ? -6.911 -9.812 6.445 1.00 90.81 88 PRO A O 1
ATOM 634 N N . GLN A 1 89 ? -6.426 -9.925 8.630 1.00 92.62 89 GLN A N 1
ATOM 635 C CA . GLN A 1 89 ? -6.180 -11.372 8.587 1.00 92.62 89 GLN A CA 1
ATOM 636 C C . GLN A 1 89 ? -7.433 -12.147 8.184 1.00 92.62 89 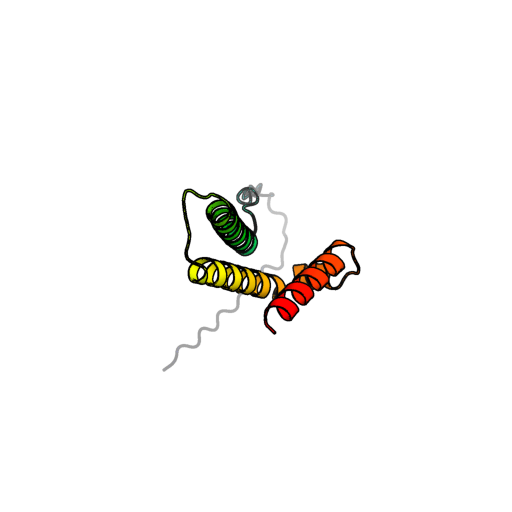GLN A C 1
ATOM 638 O O . GLN A 1 89 ? -7.361 -13.027 7.329 1.00 92.62 89 GLN A O 1
ATOM 643 N N . ALA A 1 90 ? -8.586 -11.825 8.773 1.00 93.31 90 ALA A N 1
ATOM 644 C CA . ALA A 1 90 ? -9.851 -12.443 8.400 1.00 93.31 90 ALA A CA 1
ATOM 645 C C . ALA A 1 90 ? -10.219 -12.137 6.938 1.00 93.31 90 ALA A C 1
ATOM 647 O O . ALA A 1 90 ? -10.706 -13.019 6.229 1.00 93.31 90 ALA A O 1
ATOM 648 N N . ALA A 1 91 ? -9.938 -10.919 6.463 1.00 90.38 91 ALA A N 1
ATOM 649 C CA . ALA A 1 91 ? -10.174 -10.529 5.077 1.00 90.38 91 ALA A CA 1
ATOM 650 C C . ALA A 1 91 ? -9.311 -11.322 4.081 1.00 90.38 91 ALA A C 1
ATOM 652 O O . ALA A 1 91 ? -9.842 -11.766 3.066 1.00 90.38 91 ALA A O 1
ATOM 653 N N . VAL A 1 92 ? -8.023 -11.534 4.381 1.00 90.44 92 VAL A N 1
ATOM 654 C CA . VAL A 1 92 ? -7.085 -12.290 3.529 1.00 90.44 92 VAL A CA 1
ATOM 655 C C . VAL A 1 92 ? -7.337 -13.797 3.588 1.00 90.44 92 VAL A C 1
ATOM 657 O O . VAL A 1 92 ? -7.184 -14.482 2.583 1.00 90.44 92 VAL A O 1
ATOM 660 N N . ARG A 1 93 ? -7.756 -14.331 4.741 1.00 90.75 93 ARG A N 1
ATOM 661 C CA . ARG A 1 93 ? -8.095 -15.759 4.893 1.00 90.75 93 ARG A CA 1
ATOM 662 C C . ARG A 1 93 ? -9.382 -16.151 4.175 1.00 90.75 93 ARG A C 1
ATOM 664 O O . ARG A 1 93 ? -9.590 -17.332 3.904 1.00 90.75 93 ARG A O 1
ATOM 671 N N . ARG A 1 94 ? -10.270 -15.193 3.909 1.00 92.56 94 ARG A N 1
ATOM 672 C CA . ARG A 1 94 ? -11.483 -15.450 3.139 1.00 92.56 94 ARG A CA 1
ATOM 673 C C . ARG A 1 94 ? -11.105 -15.574 1.658 1.00 92.56 94 ARG A C 1
ATOM 675 O O . ARG A 1 94 ? -10.613 -14.591 1.105 1.00 92.56 94 ARG A O 1
ATOM 682 N N . PRO A 1 95 ? -11.392 -16.714 1.004 1.00 91.12 95 PRO A N 1
ATOM 683 C CA . PRO A 1 95 ? -11.069 -16.900 -0.403 1.00 91.12 95 PRO A CA 1
ATOM 684 C C . PRO A 1 95 ? -11.765 -15.822 -1.232 1.00 91.12 95 PRO A C 1
ATOM 686 O O . PRO A 1 95 ? -12.990 -15.678 -1.211 1.00 91.12 95 PRO A O 1
ATOM 689 N N . SER A 1 96 ? -10.962 -15.015 -1.911 1.00 94.19 96 SER A N 1
ATOM 690 C CA . SER A 1 96 ? -11.422 -13.917 -2.743 1.00 94.19 96 SER A CA 1
ATOM 691 C C . SER A 1 96 ? -10.407 -13.657 -3.848 1.00 94.19 96 SER A C 1
ATOM 693 O O . SER A 1 96 ? -9.205 -13.803 -3.655 1.00 94.19 96 SER A O 1
ATOM 695 N N . ALA A 1 97 ? -10.868 -13.146 -4.988 1.00 94.94 97 ALA A N 1
ATOM 696 C CA . ALA A 1 97 ? -9.956 -12.738 -6.056 1.00 94.94 97 ALA A CA 1
ATOM 697 C C . ALA A 1 97 ? -8.919 -11.691 -5.592 1.00 94.94 97 ALA A C 1
ATOM 699 O O . ALA A 1 97 ? -7.864 -11.550 -6.201 1.00 94.94 97 ALA A O 1
ATOM 700 N N . ALA A 1 98 ? -9.213 -10.937 -4.525 1.00 91.38 98 ALA A N 1
ATOM 701 C CA . ALA A 1 98 ? -8.282 -9.977 -3.946 1.00 91.38 98 ALA A CA 1
ATOM 702 C C . ALA A 1 98 ? -7.169 -10.655 -3.129 1.00 91.38 98 ALA A C 1
ATOM 704 O O . ALA A 1 98 ? -6.016 -10.248 -3.250 1.00 91.38 98 ALA A O 1
ATOM 705 N N . SER A 1 99 ? -7.494 -11.680 -2.330 1.00 92.50 99 SER A N 1
ATOM 706 C CA . SER A 1 99 ? -6.498 -12.453 -1.574 1.00 92.50 99 SER A CA 1
ATOM 707 C C . SER A 1 99 ? -5.581 -13.245 -2.503 1.00 92.50 99 SER A C 1
ATOM 709 O O . SER A 1 99 ? -4.377 -13.274 -2.269 1.00 92.50 99 SER A O 1
ATOM 711 N N . ASP A 1 100 ? -6.127 -13.808 -3.584 1.00 94.38 100 ASP A N 1
ATOM 712 C CA . ASP A 1 100 ? -5.347 -14.582 -4.558 1.00 94.38 100 ASP A CA 1
ATOM 713 C C . ASP A 1 100 ? -4.357 -13.677 -5.299 1.00 94.38 100 ASP A C 1
ATOM 715 O O . ASP A 1 100 ? -3.160 -13.939 -5.306 1.00 94.38 100 ASP A O 1
ATOM 719 N N . ARG A 1 101 ? -4.819 -12.523 -5.802 1.00 94.75 101 ARG A N 1
ATOM 720 C CA . ARG A 1 101 ? -3.940 -11.525 -6.439 1.00 94.75 101 ARG A CA 1
ATOM 721 C C . ARG A 1 101 ? -2.859 -10.995 -5.502 1.00 94.75 101 ARG A C 1
ATOM 723 O O . ARG A 1 101 ? -1.763 -10.676 -5.953 1.00 94.75 101 ARG A O 1
ATOM 730 N N . LEU A 1 102 ? -3.180 -10.842 -4.218 1.00 91.31 102 LEU A N 1
ATOM 731 C CA . LEU A 1 102 ? -2.208 -10.417 -3.217 1.00 91.31 102 LEU A CA 1
ATOM 732 C C . LEU A 1 102 ? -1.122 -11.484 -3.030 1.00 91.31 102 LEU A C 1
ATOM 734 O O . LEU A 1 102 ? 0.058 -11.145 -2.996 1.00 91.31 102 LEU A O 1
ATOM 738 N N . LEU A 1 103 ? -1.511 -12.759 -2.945 1.00 92.62 103 LEU A N 1
ATOM 739 C CA . LEU A 1 103 ? -0.574 -13.877 -2.861 1.00 92.62 103 LEU A CA 1
ATOM 740 C C . LEU A 1 103 ? 0.300 -13.977 -4.117 1.00 92.62 103 LEU A C 1
ATOM 742 O O . LEU A 1 103 ? 1.518 -14.064 -3.991 1.00 92.62 103 LEU A O 1
ATOM 746 N N . ASP A 1 104 ? -0.299 -13.889 -5.306 1.00 95.50 104 ASP A N 1
ATOM 747 C CA . ASP A 1 104 ? 0.424 -13.898 -6.582 1.00 95.50 104 ASP A CA 1
ATOM 748 C C . ASP A 1 104 ? 1.465 -12.770 -6.643 1.00 95.50 104 ASP A C 1
ATOM 750 O O . ASP A 1 104 ? 2.597 -12.983 -7.076 1.00 95.50 104 ASP A O 1
ATOM 754 N N . ALA A 1 105 ? 1.117 -11.572 -6.156 1.00 91.38 105 ALA A N 1
ATOM 755 C CA . ALA A 1 105 ? 2.042 -10.445 -6.090 1.00 91.38 105 ALA A CA 1
ATOM 756 C C . ALA A 1 105 ? 3.213 -10.699 -5.123 1.00 91.38 105 ALA A C 1
ATOM 758 O O . ALA A 1 105 ? 4.352 -10.360 -5.449 1.00 91.38 105 ALA A O 1
ATOM 759 N N . PHE A 1 106 ? 2.963 -11.319 -3.963 1.00 90.62 106 PHE A N 1
ATOM 760 C CA . PHE A 1 106 ? 4.033 -11.715 -3.040 1.00 90.62 106 PHE A CA 1
ATOM 761 C C . PHE A 1 106 ? 4.946 -12.792 -3.637 1.00 90.62 106 PHE A C 1
ATOM 763 O O . PHE A 1 106 ? 6.160 -12.720 -3.456 1.00 90.62 106 PHE A O 1
ATOM 770 N N . LEU A 1 107 ? 4.390 -13.763 -4.367 1.00 93.69 107 LEU A N 1
ATOM 771 C CA . LEU A 1 107 ? 5.171 -14.809 -5.033 1.00 93.69 107 LEU A CA 1
ATOM 772 C C . LEU A 1 107 ? 6.046 -14.238 -6.151 1.00 93.69 107 LEU A C 1
ATOM 774 O O . LEU A 1 107 ? 7.241 -14.521 -6.184 1.00 93.69 107 LEU A O 1
ATOM 778 N N . LEU A 1 108 ? 5.487 -13.371 -7.001 1.00 93.38 108 LEU A N 1
ATOM 779 C CA . LEU A 1 108 ? 6.234 -12.686 -8.061 1.00 93.38 108 LEU A CA 1
ATOM 780 C C . LEU A 1 108 ? 7.431 -11.922 -7.492 1.00 93.38 108 LEU A C 1
ATOM 782 O O . LEU A 1 108 ? 8.528 -11.949 -8.048 1.00 93.38 108 LEU A O 1
ATOM 786 N N . LEU A 1 109 ? 7.228 -11.247 -6.366 1.00 87.75 109 LEU A N 1
ATOM 787 C CA . LEU A 1 109 ? 8.280 -10.494 -5.708 1.00 87.75 109 LEU A CA 1
ATOM 788 C C . LEU A 1 109 ? 9.347 -11.389 -5.068 1.00 87.75 109 LEU A C 1
ATOM 790 O O . LEU A 1 109 ? 10.530 -11.062 -5.134 1.00 87.75 109 LEU A O 1
ATOM 794 N N . ALA A 1 110 ? 8.945 -12.511 -4.468 1.00 89.81 110 ALA A N 1
ATOM 795 C CA . ALA A 1 110 ? 9.879 -13.496 -3.933 1.00 89.81 110 ALA A CA 1
ATOM 796 C C . ALA A 1 110 ? 10.734 -14.126 -5.047 1.00 89.81 110 ALA A C 1
ATOM 798 O O . ALA A 1 110 ? 11.932 -14.336 -4.857 1.00 89.81 110 ALA A O 1
ATOM 799 N N . ASP A 1 111 ? 10.146 -14.375 -6.219 1.00 93.38 111 ASP A N 1
ATOM 800 C CA . ASP A 1 111 ? 10.862 -14.893 -7.387 1.00 93.38 111 ASP A CA 1
ATOM 801 C C . ASP A 1 111 ? 11.867 -13.881 -7.955 1.00 93.38 111 ASP A C 1
ATOM 803 O O . ASP A 1 111 ? 12.939 -14.281 -8.403 1.00 93.38 111 ASP A O 1
ATOM 807 N N . ALA A 1 112 ? 11.576 -12.579 -7.876 1.00 86.75 112 ALA A N 1
ATOM 808 C CA . ALA A 1 112 ? 12.498 -11.520 -8.296 1.00 86.75 112 ALA A CA 1
ATOM 809 C C . ALA A 1 112 ? 13.748 -11.378 -7.400 1.00 86.75 112 ALA A C 1
ATOM 811 O O . ALA A 1 112 ? 14.659 -10.629 -7.748 1.00 86.75 112 ALA A O 1
ATOM 812 N N . HIS A 1 113 ? 13.794 -12.061 -6.249 1.00 77.06 113 HIS A N 1
ATOM 813 C CA . HIS A 1 113 ? 14.927 -12.047 -5.317 1.00 77.06 113 HIS A CA 1
ATOM 814 C C . HIS A 1 113 ? 15.859 -13.271 -5.447 1.00 77.06 113 HIS A C 1
ATOM 816 O O . HIS A 1 113 ? 16.760 -13.436 -4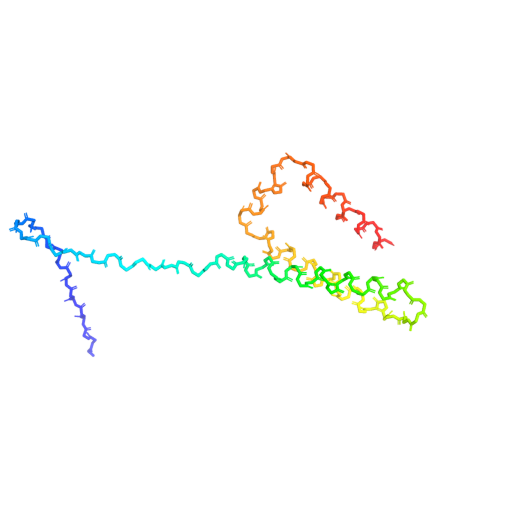.624 1.00 77.06 113 HIS A O 1
ATOM 822 N N . ARG A 1 114 ? 15.647 -14.145 -6.439 1.00 66.62 114 ARG A N 1
ATOM 823 C CA . ARG A 1 114 ? 16.581 -15.239 -6.768 1.00 66.62 114 ARG A CA 1
ATOM 824 C C . ARG A 1 114 ? 17.672 -14.781 -7.727 1.00 66.62 114 ARG A C 1
ATOM 826 O O . ARG A 1 114 ? 18.807 -15.275 -7.554 1.00 66.62 114 ARG A O 1
#

Sequence (114 aa):
MAPSFGRSISFPLSPARASRPARHARSISLPACRSHPLLAHLQAQTAAARAWATASASASSSPSPSTGLALIDALHAALAELLLLPE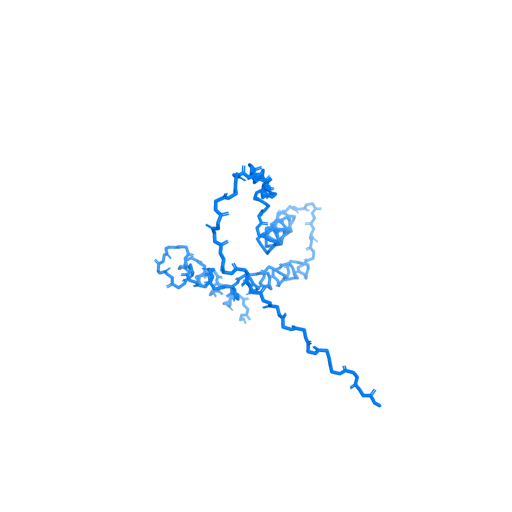PQAAVRRPSAASDRLLDAFLLLADAHR

pLDDT: mean 81.85, std 15.69, range [44.19, 97.12]

Radius of gyration: 26.58 Å; chains: 1; bounding box: 58×33×78 Å

Foldseek 3Di:
DDDDPPDDDDDDPDPPDDDDPPPPPPPPPPPPDDDDVLVVQLVVLVVQLVVQVVQCVDPVDPPDVVVNVVSVVSNVVSVVVVCVDPVVVVVLPPDDPVVVVVVVVVVVVVVVVD

Organism: Zea mays (NCBI:txid4577)

Secondary structure (DSSP, 8-state):
-------------------------------TT---HHHHHHHHHHHHHHHHHHHHHSTT----HHHHHHHHHHHHHHHHHHHTSHHHHHHHHS--HHHHHHHHHHHHHHHTT-